Protein AF-A0A6I1Q2W8-F1 (afdb_monomer)

Mean predicted aligned error: 8.1 Å

pLDDT: mean 83.08, std 18.22, range [30.28, 97.81]

Organism: Paraburkholderia atlantica (NCBI:txid2654982)

Structure (mmCIF, N/CA/C/O backbone):
data_AF-A0A6I1Q2W8-F1
#
_entry.id   AF-A0A6I1Q2W8-F1
#
loop_
_atom_site.group_PDB
_atom_site.id
_atom_site.type_symbol
_atom_site.label_atom_id
_atom_site.label_alt_id
_atom_site.label_comp_id
_atom_site.label_asym_id
_atom_site.label_entity_id
_atom_site.label_seq_id
_atom_site.pdbx_PDB_ins_code
_atom_site.Cartn_x
_atom_site.Cartn_y
_atom_site.Cartn_z
_atom_site.occupancy
_atom_site.B_iso_or_equiv
_atom_site.auth_seq_id
_atom_site.auth_comp_id
_atom_site.auth_asym_id
_atom_site.auth_atom_id
_atom_site.pdbx_PDB_model_num
ATOM 1 N N . MET A 1 1 ? 7.883 -7.657 12.817 1.00 59.97 1 MET A N 1
ATOM 2 C CA . MET A 1 1 ? 7.004 -6.652 13.457 1.00 59.97 1 MET A CA 1
ATOM 3 C C . MET A 1 1 ? 6.060 -6.127 12.387 1.00 59.97 1 MET A C 1
ATOM 5 O O . MET A 1 1 ? 6.527 -5.932 11.273 1.00 59.97 1 MET A O 1
ATOM 9 N N . ASN A 1 2 ? 4.758 -5.995 12.658 1.00 74.38 2 ASN A N 1
ATOM 10 C CA . ASN A 1 2 ? 3.787 -5.532 11.658 1.00 74.38 2 ASN A CA 1
ATOM 11 C C . ASN A 1 2 ? 3.381 -4.083 11.964 1.00 74.38 2 ASN A C 1
ATOM 13 O O . ASN A 1 2 ? 2.388 -3.843 12.644 1.00 74.38 2 ASN A O 1
ATOM 17 N N . TRP A 1 3 ? 4.181 -3.133 11.476 1.00 82.06 3 TRP A N 1
ATOM 18 C CA . TRP A 1 3 ? 3.998 -1.694 11.697 1.00 82.06 3 TRP A CA 1
ATOM 19 C C . TRP A 1 3 ? 2.614 -1.194 11.280 1.00 82.06 3 TRP A C 1
ATOM 21 O O . TRP A 1 3 ? 2.011 -0.397 11.989 1.00 82.06 3 TRP A O 1
ATOM 31 N N . LEU A 1 4 ? 2.068 -1.710 10.170 1.00 88.44 4 LEU A N 1
ATOM 32 C CA . LEU A 1 4 ? 0.720 -1.354 9.729 1.00 88.44 4 LEU A CA 1
ATOM 33 C C . LEU A 1 4 ? -0.324 -1.695 10.791 1.00 88.44 4 LEU A C 1
ATOM 35 O O . LEU A 1 4 ? -1.175 -0.863 11.091 1.00 88.44 4 LEU A O 1
ATOM 39 N N . ALA A 1 5 ? -0.248 -2.885 11.392 1.00 87.94 5 ALA A N 1
ATOM 40 C CA . ALA A 1 5 ? -1.174 -3.266 12.456 1.00 87.94 5 ALA A CA 1
ATOM 41 C C . ALA A 1 5 ? -1.120 -2.282 13.635 1.00 87.94 5 ALA A C 1
ATOM 43 O O . ALA A 1 5 ? -2.165 -1.900 14.166 1.00 87.94 5 ALA A O 1
ATOM 44 N N . GLU A 1 6 ? 0.076 -1.813 13.994 1.00 88.81 6 GLU A N 1
ATOM 45 C CA . GLU A 1 6 ? 0.250 -0.799 15.034 1.00 88.81 6 GLU A CA 1
ATOM 46 C C . GLU A 1 6 ? -0.354 0.546 14.621 1.00 88.81 6 GLU A C 1
ATOM 48 O O . GLU A 1 6 ? -1.160 1.093 15.373 1.00 88.81 6 GLU A O 1
ATOM 53 N N . PHE A 1 7 ? -0.067 1.036 13.413 1.00 91.19 7 PHE A N 1
ATOM 54 C CA . PHE A 1 7 ? -0.604 2.306 12.907 1.00 91.19 7 PHE A CA 1
ATOM 55 C C . PHE A 1 7 ? -2.138 2.313 12.850 1.00 91.19 7 PHE A C 1
ATOM 57 O O . PHE A 1 7 ? -2.777 3.285 13.257 1.00 91.19 7 PHE A O 1
ATOM 64 N N . PHE A 1 8 ? -2.744 1.201 12.426 1.00 93.19 8 PHE A N 1
ATOM 65 C CA . PHE A 1 8 ? -4.195 1.024 12.466 1.00 93.19 8 PHE A CA 1
ATOM 66 C C . PHE A 1 8 ? -4.736 0.989 13.901 1.00 93.19 8 PHE A C 1
ATOM 68 O O . PHE A 1 8 ? -5.741 1.642 14.190 1.00 93.19 8 PHE A O 1
ATOM 75 N N . SER A 1 9 ? -4.074 0.270 14.814 1.00 90.69 9 SER A N 1
ATOM 76 C CA . SER A 1 9 ? -4.505 0.177 16.218 1.00 90.69 9 SER A CA 1
ATOM 77 C C . SER A 1 9 ? -4.445 1.523 16.949 1.00 90.69 9 SER A C 1
ATOM 79 O O . SER A 1 9 ? -5.328 1.834 17.749 1.00 90.69 9 SER A O 1
ATOM 81 N N . GLN A 1 10 ? -3.443 2.345 16.626 1.00 93.00 10 GLN A N 1
ATOM 82 C CA . GLN A 1 10 ? -3.241 3.680 17.188 1.00 93.00 10 GLN A CA 1
ATOM 83 C C . GLN A 1 10 ? -4.114 4.745 16.518 1.00 93.00 10 GLN A C 1
ATOM 85 O O . GLN A 1 10 ? -4.184 5.867 17.019 1.00 93.00 10 GLN A O 1
ATOM 90 N N . LYS A 1 11 ? -4.797 4.407 15.414 1.00 91.25 11 LYS A N 1
ATOM 91 C CA . LYS A 1 11 ? -5.549 5.359 14.583 1.00 91.25 11 LYS A CA 1
ATOM 92 C C . LYS A 1 11 ? -4.675 6.548 14.175 1.00 91.25 11 LYS A C 1
ATOM 94 O O . LYS A 1 11 ? -5.108 7.698 14.262 1.00 91.25 11 LYS A O 1
ATOM 99 N N . THR A 1 12 ? -3.432 6.267 13.779 1.00 91.81 12 THR A N 1
ATOM 100 C CA . THR A 1 12 ? -2.487 7.289 13.320 1.00 91.81 12 THR A CA 1
ATOM 101 C C . THR A 1 12 ? -3.150 8.117 12.225 1.00 91.81 12 THR A C 1
ATOM 103 O O . THR A 1 12 ? -3.642 7.551 11.258 1.00 91.81 12 THR A O 1
ATOM 106 N N . ALA A 1 13 ? -3.197 9.443 12.378 1.00 91.50 13 ALA A N 1
ATOM 107 C CA . ALA A 1 13 ? -3.999 10.302 11.502 1.00 91.50 13 ALA A CA 1
ATOM 108 C C . ALA A 1 13 ? -3.563 10.233 10.028 1.00 91.50 13 ALA A C 1
ATOM 110 O O . ALA A 1 13 ? -4.401 10.285 9.125 1.00 91.50 13 ALA A O 1
ATOM 111 N N . SER A 1 14 ? -2.258 10.097 9.795 1.00 92.62 14 SER A N 1
ATOM 112 C CA . SER A 1 14 ? -1.679 10.020 8.462 1.00 92.62 14 SER A CA 1
ATOM 113 C C . SER A 1 14 ? -0.409 9.181 8.421 1.00 92.62 14 SER A C 1
ATOM 115 O O . SER A 1 14 ? 0.303 9.087 9.418 1.00 92.62 14 SER A O 1
ATOM 117 N N . LEU A 1 15 ? -0.111 8.628 7.247 1.00 92.25 15 LEU A N 1
ATOM 118 C CA . LEU A 1 15 ? 1.142 7.937 6.937 1.00 92.25 15 LEU A CA 1
ATOM 119 C C . LEU A 1 15 ? 1.771 8.545 5.686 1.00 92.25 15 LEU A C 1
ATOM 121 O O . LEU A 1 15 ? 1.055 9.023 4.808 1.00 92.25 15 LEU A O 1
ATOM 125 N N . ALA A 1 16 ? 3.090 8.476 5.570 1.00 92.25 16 ALA A N 1
ATOM 126 C CA . ALA A 1 16 ? 3.798 8.748 4.329 1.00 92.25 16 ALA A CA 1
ATOM 127 C C . ALA A 1 16 ? 4.075 7.427 3.591 1.00 92.25 16 ALA A C 1
ATOM 129 O O . ALA A 1 16 ? 4.562 6.463 4.187 1.00 92.25 16 ALA A O 1
ATOM 130 N N . LEU A 1 17 ? 3.761 7.376 2.296 1.00 93.94 17 LEU A N 1
ATOM 131 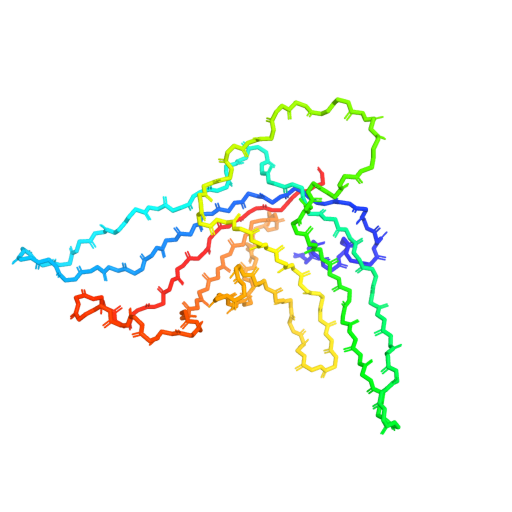C CA . LEU A 1 17 ? 3.978 6.217 1.432 1.00 93.94 17 LEU A CA 1
ATOM 132 C C . LEU A 1 17 ? 4.951 6.563 0.308 1.00 93.94 17 LEU A C 1
ATOM 134 O O . LEU A 1 17 ? 4.635 7.383 -0.550 1.00 93.94 17 LEU A O 1
ATOM 138 N N . SER A 1 18 ? 6.082 5.866 0.251 1.00 94.38 18 SER A N 1
ATOM 139 C CA . SER A 1 18 ? 6.941 5.815 -0.940 1.00 94.38 18 SER A CA 1
ATOM 140 C C . SER A 1 18 ? 6.753 4.478 -1.651 1.00 94.38 18 SER A C 1
ATOM 142 O O . SER A 1 18 ? 6.658 3.446 -0.987 1.00 94.38 18 SER A O 1
ATOM 144 N N . MET A 1 19 ? 6.689 4.465 -2.983 1.00 95.31 19 MET A N 1
ATOM 145 C CA . MET A 1 19 ? 6.397 3.244 -3.740 1.00 95.31 19 MET A CA 1
ATOM 146 C C . MET A 1 19 ? 6.945 3.278 -5.169 1.00 95.31 19 MET A C 1
ATOM 148 O O . MET A 1 19 ? 6.925 4.303 -5.840 1.00 95.31 19 MET A O 1
ATOM 152 N N . TRP A 1 20 ? 7.383 2.126 -5.658 1.00 95.94 20 TRP A N 1
ATOM 153 C CA . TRP A 1 20 ? 7.803 1.865 -7.026 1.00 95.94 20 TRP A CA 1
ATOM 154 C C . TRP A 1 20 ? 6.921 0.761 -7.596 1.00 95.94 20 TRP A C 1
ATOM 156 O O . TRP A 1 20 ? 6.757 -0.286 -6.969 1.00 95.94 20 TRP A O 1
ATOM 166 N N . ALA A 1 21 ? 6.360 1.000 -8.777 1.00 95.69 21 ALA A N 1
ATOM 167 C CA . ALA A 1 21 ? 5.609 0.017 -9.540 1.00 95.69 21 ALA A CA 1
ATOM 168 C C . ALA A 1 21 ? 6.397 -0.354 -10.798 1.00 95.69 21 ALA A C 1
ATOM 170 O O . ALA A 1 21 ? 6.733 0.495 -11.631 1.00 95.69 21 ALA A O 1
ATOM 171 N N . TYR A 1 22 ? 6.693 -1.641 -10.905 1.00 95.25 22 TYR A N 1
ATOM 172 C CA . TYR A 1 22 ? 7.438 -2.260 -11.982 1.00 95.25 22 TYR A CA 1
ATOM 173 C C . TYR A 1 22 ? 6.444 -2.996 -12.887 1.00 95.25 22 TYR A C 1
ATOM 175 O O . TYR A 1 22 ? 5.934 -4.054 -12.493 1.00 95.25 22 TYR A O 1
ATOM 183 N N . PRO A 1 23 ? 6.141 -2.449 -14.075 1.00 92.94 23 PRO A N 1
ATOM 184 C CA . PRO A 1 23 ? 5.366 -3.168 -15.079 1.00 92.94 23 PRO A CA 1
ATOM 185 C C . PRO A 1 23 ? 6.050 -4.467 -15.527 1.00 92.94 23 PRO A C 1
ATOM 187 O O . PRO A 1 23 ? 7.283 -4.556 -15.498 1.00 92.94 23 PRO A O 1
ATOM 190 N N . PRO A 1 24 ? 5.277 -5.458 -16.009 1.00 91.81 24 PRO A N 1
ATOM 191 C CA . PRO A 1 24 ? 5.834 -6.655 -16.629 1.00 91.81 24 PRO A CA 1
ATOM 192 C C . PRO A 1 24 ? 6.642 -6.313 -17.889 1.00 91.81 24 PRO A C 1
ATOM 194 O O . PRO A 1 24 ? 6.546 -5.219 -18.443 1.00 91.81 24 PRO A O 1
ATOM 197 N N . LEU A 1 25 ? 7.440 -7.256 -18.383 1.00 89.44 25 LEU A N 1
ATOM 198 C CA . LEU A 1 25 ? 8.158 -7.070 -19.645 1.00 89.44 25 LEU A CA 1
ATOM 199 C C . LEU A 1 25 ? 7.189 -7.082 -20.839 1.00 89.44 25 LEU A C 1
ATOM 201 O O . LEU A 1 25 ? 6.156 -7.757 -20.828 1.00 89.44 25 LEU A O 1
ATOM 205 N N . ILE A 1 26 ? 7.557 -6.365 -21.898 1.00 88.25 26 ILE A N 1
ATOM 206 C CA . ILE A 1 26 ? 6.904 -6.466 -23.210 1.00 88.25 26 ILE A CA 1
ATOM 207 C C . ILE A 1 26 ? 7.773 -7.273 -24.167 1.00 88.25 26 ILE A C 1
ATOM 209 O O . ILE A 1 26 ? 8.998 -7.275 -24.050 1.00 88.25 26 ILE A O 1
ATOM 213 N N . LEU A 1 27 ? 7.147 -7.943 -25.132 1.00 85.88 27 LEU A N 1
ATOM 214 C CA . LEU A 1 27 ? 7.851 -8.580 -26.240 1.00 85.88 27 LEU A CA 1
ATOM 215 C C . LEU A 1 27 ? 8.132 -7.539 -27.327 1.00 85.88 27 LEU A C 1
ATOM 217 O O . LEU A 1 27 ? 7.229 -7.117 -28.048 1.00 85.88 27 LEU A O 1
ATOM 221 N N . GLY A 1 28 ? 9.392 -7.113 -27.414 1.00 84.81 28 GLY A N 1
ATOM 222 C CA . GLY A 1 28 ? 9.906 -6.289 -28.501 1.00 84.81 28 GLY A CA 1
ATOM 223 C C . GLY A 1 28 ? 10.476 -7.132 -29.650 1.00 84.81 28 GLY A C 1
ATOM 224 O O . GLY A 1 28 ? 10.601 -8.351 -29.525 1.00 84.81 28 GLY A O 1
ATOM 225 N N . PRO A 1 29 ? 10.866 -6.491 -30.767 1.00 84.81 29 PRO A N 1
ATOM 226 C CA . PRO A 1 29 ? 11.448 -7.179 -31.924 1.00 84.81 29 PRO A CA 1
ATOM 227 C C . PRO A 1 29 ? 12.747 -7.933 -31.589 1.00 84.81 29 PRO A C 1
ATOM 229 O O . PRO A 1 29 ? 12.997 -8.990 -32.156 1.00 84.81 29 PRO A O 1
ATOM 232 N N . GLU A 1 30 ? 13.524 -7.433 -30.623 1.00 90.06 30 GLU A N 1
ATOM 233 C CA . GLU A 1 30 ? 14.799 -8.020 -30.177 1.00 90.06 30 GLU A CA 1
ATOM 234 C C . GLU A 1 30 ? 14.657 -8.916 -28.928 1.00 90.06 30 GLU A C 1
ATOM 236 O O . GLU A 1 30 ? 15.651 -9.338 -28.339 1.00 90.06 30 GLU A O 1
ATOM 241 N N . GLY A 1 31 ? 13.423 -9.194 -28.486 1.00 87.62 31 GLY A N 1
ATOM 242 C CA . GLY A 1 31 ? 13.133 -9.956 -27.269 1.00 87.62 31 GLY A CA 1
ATOM 243 C C . GLY A 1 31 ? 12.504 -9.123 -26.141 1.00 87.62 31 GLY A C 1
ATOM 244 O O . GLY A 1 31 ? 11.946 -8.051 -26.392 1.00 87.62 31 GLY A O 1
ATOM 245 N N . PRO A 1 32 ? 12.522 -9.628 -24.890 1.00 89.19 32 PRO A N 1
ATOM 246 C CA . PRO A 1 32 ? 11.880 -8.968 -23.755 1.00 89.19 32 PRO A CA 1
ATOM 247 C C . PRO A 1 32 ? 12.516 -7.608 -23.441 1.00 89.19 32 PRO A C 1
ATOM 249 O O . PRO A 1 32 ? 13.726 -7.519 -23.241 1.00 89.19 32 PRO A O 1
ATOM 252 N N . ALA A 1 33 ? 11.695 -6.563 -23.345 1.00 88.69 33 ALA A N 1
ATOM 253 C CA . ALA A 1 33 ? 12.134 -5.207 -23.031 1.00 88.69 33 ALA A CA 1
ATOM 254 C C . ALA A 1 33 ? 11.433 -4.667 -21.771 1.00 88.69 33 ALA A C 1
ATOM 256 O O . ALA A 1 33 ? 10.239 -4.929 -21.569 1.00 88.69 33 ALA A O 1
ATOM 257 N N . PRO A 1 34 ? 12.150 -3.913 -20.914 1.00 88.50 34 PRO A N 1
ATOM 258 C CA . PRO A 1 34 ? 11.555 -3.277 -19.749 1.00 88.50 34 PRO A CA 1
ATOM 259 C C . PRO A 1 34 ? 10.617 -2.142 -20.165 1.00 88.50 34 PRO A C 1
ATOM 261 O O . PRO A 1 34 ? 10.851 -1.437 -21.146 1.00 88.50 34 PRO A O 1
ATOM 264 N N . GLN A 1 35 ? 9.564 -1.951 -19.380 1.00 88.81 35 GLN A N 1
ATOM 265 C CA . GLN A 1 35 ? 8.677 -0.796 -19.477 1.00 88.81 35 GLN A CA 1
ATOM 266 C C . GLN A 1 35 ? 9.095 0.286 -18.460 1.00 88.81 35 GLN A C 1
ATOM 268 O O . GLN A 1 35 ? 9.930 0.050 -17.583 1.00 88.81 35 GLN A O 1
ATOM 273 N N . GLN A 1 36 ? 8.534 1.492 -18.586 1.00 89.06 36 GLN A N 1
ATOM 274 C CA . GLN A 1 36 ? 8.820 2.604 -17.676 1.00 89.06 36 GLN A CA 1
ATOM 275 C C . GLN A 1 36 ? 8.408 2.263 -16.235 1.00 89.06 36 GLN A C 1
ATOM 277 O O . GLN A 1 36 ? 7.266 1.898 -15.984 1.00 89.06 36 GLN A O 1
ATOM 282 N N . ILE A 1 37 ? 9.327 2.431 -15.282 1.00 92.44 37 ILE A N 1
ATOM 283 C CA . ILE A 1 37 ? 9.030 2.285 -13.851 1.00 92.44 37 ILE A CA 1
ATOM 284 C C . ILE A 1 37 ? 8.251 3.516 -13.382 1.00 92.44 37 ILE A C 1
ATOM 286 O O . ILE A 1 37 ? 8.649 4.651 -13.660 1.00 92.44 37 ILE A O 1
ATOM 290 N N . HIS A 1 38 ? 7.174 3.294 -12.633 1.00 92.56 38 HIS A N 1
ATOM 291 C CA . HIS A 1 38 ? 6.395 4.366 -12.020 1.00 92.56 38 HIS A CA 1
ATOM 292 C C . HIS A 1 38 ? 6.802 4.540 -10.566 1.00 92.56 38 HIS A C 1
ATOM 294 O O . HIS A 1 38 ? 6.939 3.560 -9.833 1.00 92.56 38 HIS A O 1
ATOM 300 N N . THR A 1 39 ? 6.996 5.785 -10.137 1.00 90.75 39 THR A N 1
ATOM 301 C CA . THR A 1 39 ? 7.535 6.073 -8.807 1.00 90.75 39 THR A CA 1
ATOM 302 C C . THR A 1 39 ? 6.696 7.094 -8.050 1.00 90.75 39 THR A C 1
ATOM 304 O O . THR A 1 39 ? 6.157 8.051 -8.606 1.00 90.75 39 THR A O 1
ATOM 307 N N . LEU A 1 40 ? 6.600 6.852 -6.751 1.00 89.94 40 LEU A N 1
ATOM 308 C CA . LEU A 1 40 ? 6.162 7.759 -5.715 1.00 89.94 40 LEU A CA 1
ATOM 309 C C . LEU A 1 40 ? 7.363 7.910 -4.765 1.00 89.94 40 LEU A C 1
ATOM 311 O O . LEU A 1 40 ? 7.540 7.080 -3.870 1.00 89.94 40 LEU A O 1
ATOM 315 N N . PRO A 1 41 ? 8.271 8.866 -5.036 1.00 84.12 41 PRO A N 1
ATOM 316 C CA . PRO A 1 41 ? 9.561 8.945 -4.357 1.00 84.12 41 PRO A CA 1
ATOM 317 C C . PRO A 1 41 ? 9.417 9.436 -2.914 1.00 84.12 41 PRO A C 1
ATOM 319 O O . PRO A 1 41 ? 8.480 10.162 -2.595 1.00 84.12 41 PRO A O 1
ATOM 322 N N . TYR A 1 42 ? 10.393 9.102 -2.068 1.00 80.75 42 TYR A N 1
ATOM 323 C CA . TYR A 1 42 ? 10.498 9.616 -0.698 1.00 80.75 42 TYR A CA 1
ATOM 324 C C . TYR A 1 42 ? 10.603 11.157 -0.676 1.00 80.75 42 TYR A C 1
ATOM 326 O O . TYR A 1 42 ? 11.338 11.704 -1.504 1.00 80.75 42 TYR A O 1
ATOM 334 N N . PRO A 1 43 ? 9.910 11.878 0.235 1.00 79.50 43 PRO A N 1
ATOM 335 C CA . PRO A 1 43 ? 9.194 11.404 1.433 1.00 79.50 43 PRO A CA 1
ATOM 336 C C . PRO A 1 43 ? 7.825 10.751 1.188 1.00 79.50 43 PRO A C 1
ATOM 338 O O . PRO A 1 43 ? 7.203 10.285 2.136 1.00 79.50 43 PRO A O 1
ATOM 341 N N . GLY A 1 44 ? 7.381 10.635 -0.062 1.00 82.06 44 GLY A N 1
ATOM 342 C CA . GLY A 1 44 ? 6.179 9.895 -0.427 1.00 82.06 44 GLY A CA 1
ATOM 343 C C . GLY A 1 44 ? 4.910 10.741 -0.455 1.00 82.06 44 GLY A C 1
ATOM 344 O O . GLY A 1 44 ? 4.945 11.954 -0.260 1.00 82.06 44 GLY A O 1
ATOM 345 N N . ALA A 1 45 ? 3.772 10.094 -0.713 1.00 88.19 45 ALA A N 1
ATOM 346 C CA . ALA A 1 45 ? 2.463 10.725 -0.575 1.00 88.19 45 ALA A CA 1
ATOM 347 C C . ALA A 1 45 ? 1.874 10.507 0.816 1.00 88.19 45 ALA A C 1
ATOM 349 O O . ALA A 1 45 ? 2.032 9.443 1.414 1.00 88.19 45 ALA A O 1
ATOM 350 N N . THR A 1 46 ? 1.117 11.493 1.286 1.00 92.38 46 THR A N 1
ATOM 351 C CA . THR A 1 46 ? 0.341 11.379 2.516 1.00 92.38 46 THR A CA 1
ATOM 352 C C . THR A 1 46 ? -0.916 10.544 2.286 1.00 92.38 46 THR A C 1
ATOM 354 O O . THR A 1 46 ? -1.756 10.866 1.441 1.00 92.38 46 THR A O 1
ATOM 357 N N . LEU A 1 47 ? -1.066 9.491 3.082 1.00 93.50 47 LEU A N 1
ATOM 358 C CA . LEU A 1 47 ? -2.302 8.739 3.221 1.00 93.50 47 LEU A CA 1
ATOM 359 C C . LEU A 1 47 ? -3.020 9.170 4.500 1.00 93.50 47 LEU A C 1
ATOM 361 O O . LEU A 1 47 ? -2.378 9.340 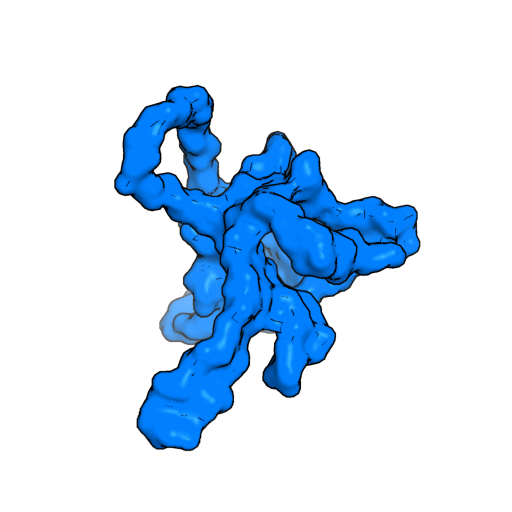5.534 1.00 93.50 47 LEU A O 1
ATOM 365 N N . VAL A 1 48 ? -4.338 9.321 4.444 1.00 95.44 48 VAL A N 1
ATOM 366 C CA . VAL A 1 48 ? -5.184 9.780 5.553 1.00 95.44 48 VAL A CA 1
ATOM 367 C C . VAL A 1 48 ? -6.004 8.618 6.092 1.00 95.44 48 VAL A C 1
ATOM 369 O O . VAL A 1 48 ? -6.586 7.850 5.324 1.00 95.44 48 VAL A O 1
ATOM 372 N N . PHE A 1 49 ? -6.054 8.494 7.415 1.00 95.44 49 PHE A N 1
ATOM 373 C CA . PHE A 1 49 ? -6.814 7.449 8.085 1.00 95.44 49 PHE A CA 1
ATOM 374 C C . PHE A 1 49 ? -8.325 7.687 8.014 1.00 95.44 49 PHE A C 1
ATOM 376 O O . PHE A 1 49 ? -8.826 8.740 8.409 1.00 95.44 49 PHE A O 1
ATOM 383 N N . THR A 1 50 ? -9.052 6.649 7.618 1.00 95.38 50 THR A N 1
ATOM 384 C CA . THR A 1 50 ? -10.505 6.546 7.715 1.00 95.38 50 THR A CA 1
ATOM 385 C C . THR A 1 50 ? -10.854 5.352 8.613 1.00 95.38 50 THR A C 1
ATOM 387 O O . THR A 1 50 ? -10.440 4.225 8.314 1.00 95.38 50 THR A O 1
ATOM 390 N N . PRO A 1 51 ? -11.604 5.550 9.715 1.00 94.50 51 PRO A N 1
ATOM 391 C CA . PRO A 1 51 ? -12.015 4.451 10.582 1.00 94.50 51 PRO A CA 1
ATOM 392 C C . PRO A 1 51 ? -12.961 3.487 9.858 1.00 94.50 51 PRO A C 1
ATOM 394 O O . PRO A 1 51 ? -13.704 3.880 8.962 1.00 94.50 51 PRO A O 1
ATOM 397 N N . GLY A 1 52 ? -12.942 2.220 10.275 1.00 92.88 52 GLY A N 1
ATOM 398 C CA . GLY A 1 52 ? -13.879 1.219 9.774 1.00 92.88 52 GLY A CA 1
ATOM 399 C C . GLY A 1 52 ? -15.302 1.496 10.250 1.00 92.88 52 GLY A C 1
ATOM 400 O O . GLY A 1 52 ? -15.511 2.036 11.340 1.00 92.88 52 GLY A O 1
ATOM 401 N N . GLU A 1 53 ? -16.275 1.099 9.442 1.00 92.88 53 GLU A N 1
ATOM 402 C CA . GLU A 1 53 ? -17.692 1.353 9.683 1.00 92.88 53 GLU A CA 1
ATOM 403 C C . GLU A 1 53 ? -18.541 0.115 9.390 1.00 92.88 53 GLU A C 1
ATOM 405 O O . GLU A 1 53 ? -18.147 -0.794 8.657 1.00 92.88 53 GLU A O 1
ATOM 410 N N . ARG A 1 54 ? -19.730 0.078 9.991 1.00 91.12 54 ARG A N 1
ATOM 411 C CA . ARG A 1 54 ? -20.753 -0.921 9.695 1.00 91.12 54 ARG A CA 1
ATOM 412 C C . ARG A 1 54 ? -21.936 -0.214 9.071 1.00 91.12 54 ARG A C 1
ATOM 414 O O . ARG A 1 54 ? -22.458 0.737 9.647 1.00 91.12 54 ARG A O 1
ATOM 421 N N . VAL A 1 55 ? -22.335 -0.675 7.895 1.00 89.88 55 VAL A N 1
ATOM 422 C CA . VAL A 1 55 ? -23.394 -0.059 7.100 1.00 89.88 55 VAL A CA 1
ATOM 423 C C . VAL A 1 55 ? -24.510 -1.068 6.912 1.00 89.88 55 VAL A C 1
ATOM 425 O O . VAL A 1 55 ? -24.275 -2.179 6.443 1.00 89.88 55 VAL A O 1
ATOM 428 N N . GLU A 1 56 ? -25.734 -0.678 7.243 1.00 91.00 56 GLU A N 1
ATOM 429 C CA . GLU A 1 56 ? -26.919 -1.482 6.967 1.00 91.00 56 GLU A CA 1
ATOM 430 C C . GLU A 1 56 ? -27.559 -1.025 5.652 1.00 91.00 56 GLU A C 1
ATOM 432 O O . GLU A 1 56 ? -27.885 0.152 5.475 1.00 91.00 56 GLU A O 1
ATOM 437 N N . ARG A 1 57 ? -27.739 -1.948 4.702 1.00 87.38 57 ARG A N 1
ATOM 438 C CA . ARG A 1 57 ? -28.402 -1.653 3.425 1.00 87.38 57 ARG A CA 1
ATOM 439 C C . ARG A 1 57 ? -29.271 -2.823 2.992 1.00 87.38 57 ARG A C 1
ATOM 441 O O . ARG A 1 57 ? -28.773 -3.914 2.736 1.00 87.38 57 ARG A O 1
ATOM 448 N N . GLY A 1 58 ? -30.578 -2.582 2.882 1.00 86.69 58 GLY A N 1
ATOM 449 C CA . GLY A 1 58 ? -31.542 -3.610 2.476 1.00 86.69 58 GLY A CA 1
ATOM 450 C C . GLY A 1 58 ? -31.655 -4.771 3.471 1.00 86.69 58 GLY A C 1
ATOM 451 O O . GLY A 1 58 ? -31.830 -5.906 3.046 1.00 86.69 58 GLY A O 1
ATOM 452 N N . GLY A 1 59 ? -31.502 -4.498 4.774 1.00 89.56 59 GLY A N 1
ATOM 453 C CA . GLY A 1 59 ? -31.526 -5.512 5.838 1.00 89.56 59 GLY A CA 1
ATOM 454 C C . GLY A 1 59 ? -30.253 -6.360 5.944 1.00 89.56 59 GLY A C 1
ATOM 455 O O . GLY A 1 59 ? -30.233 -7.339 6.685 1.00 89.56 59 GLY A O 1
ATOM 456 N N . LEU A 1 60 ? -29.198 -6.010 5.200 1.00 87.69 60 LEU A N 1
ATOM 457 C CA . LEU A 1 60 ? -27.889 -6.657 5.263 1.00 87.69 60 LEU A CA 1
ATOM 458 C C . LEU A 1 60 ? -26.869 -5.720 5.917 1.00 87.69 60 LEU A C 1
ATOM 460 O O . LEU A 1 60 ? -26.761 -4.553 5.538 1.00 87.69 60 LEU A O 1
ATOM 464 N N . GLU A 1 61 ? -26.114 -6.249 6.880 1.00 89.62 61 GLU A N 1
ATOM 465 C CA . GLU A 1 61 ? -25.018 -5.551 7.558 1.00 89.62 61 GLU A CA 1
ATOM 466 C C . GLU A 1 61 ? -23.698 -5.791 6.811 1.00 89.62 61 GLU A C 1
ATOM 468 O O . GLU A 1 61 ? -23.198 -6.919 6.723 1.00 89.62 61 GLU A O 1
ATOM 473 N N . TYR A 1 62 ? -23.107 -4.713 6.307 1.00 88.31 62 TYR A N 1
ATOM 474 C CA . TYR A 1 62 ? -21.813 -4.695 5.637 1.00 88.31 62 TYR A CA 1
ATOM 475 C C . TYR A 1 62 ? -20.758 -4.105 6.565 1.00 88.31 62 TYR A C 1
ATOM 477 O O . TYR A 1 62 ? -20.968 -3.063 7.179 1.00 88.31 62 TYR A O 1
ATOM 485 N N . GLU A 1 63 ? -19.608 -4.764 6.645 1.00 89.81 63 GLU A N 1
ATOM 486 C CA . GLU A 1 63 ? -18.438 -4.253 7.354 1.00 89.81 63 GLU A CA 1
ATOM 487 C C . GLU A 1 63 ? -17.484 -3.636 6.335 1.00 89.81 63 GLU A C 1
ATOM 489 O O . GLU A 1 63 ? -17.055 -4.314 5.399 1.00 89.81 63 GLU A O 1
ATOM 494 N N . ILE A 1 64 ? -17.160 -2.362 6.527 1.00 91.25 64 ILE A N 1
ATOM 495 C CA . ILE A 1 64 ? -16.172 -1.633 5.743 1.00 91.25 64 ILE A CA 1
ATOM 496 C C . ILE A 1 64 ? -14.920 -1.494 6.621 1.00 91.25 64 ILE A C 1
ATOM 498 O O . ILE A 1 64 ? -14.995 -0.868 7.684 1.00 91.25 64 ILE A O 1
ATOM 502 N N . PRO A 1 65 ? -13.773 -2.075 6.225 1.00 94.50 65 PRO A N 1
ATOM 503 C CA . PRO A 1 65 ? -12.561 -2.004 7.029 1.00 94.50 65 PRO A CA 1
ATOM 504 C C . PRO A 1 65 ? -12.035 -0.576 7.160 1.00 94.50 65 PRO A C 1
ATOM 506 O O . PRO A 1 65 ? -12.227 0.270 6.281 1.00 94.50 65 PRO A O 1
ATOM 509 N N . ALA A 1 66 ? -11.311 -0.337 8.256 1.00 95.88 66 ALA A N 1
ATOM 510 C CA . ALA A 1 66 ? -10.489 0.857 8.386 1.00 95.88 66 ALA A CA 1
ATOM 511 C C . ALA A 1 66 ? -9.463 0.898 7.251 1.00 95.88 66 ALA A C 1
ATOM 513 O O . ALA A 1 66 ? -8.978 -0.146 6.799 1.00 95.88 66 ALA A O 1
ATOM 514 N N . ARG A 1 67 ? -9.118 2.100 6.802 1.00 96.56 67 ARG A N 1
ATOM 515 C CA . ARG A 1 67 ? -8.213 2.269 5.668 1.00 96.56 67 ARG A CA 1
ATOM 516 C C . ARG A 1 67 ? -7.393 3.543 5.754 1.00 96.56 67 ARG A C 1
ATOM 518 O O . ARG A 1 67 ? -7.782 4.491 6.425 1.00 96.56 67 ARG A O 1
ATOM 525 N N . PHE A 1 68 ? -6.276 3.551 5.047 1.00 96.38 68 PHE A N 1
ATOM 526 C CA . PHE A 1 68 ? -5.525 4.749 4.714 1.00 96.38 68 PHE A CA 1
ATOM 527 C C . PHE A 1 68 ? -5.724 5.043 3.236 1.00 96.38 68 PHE A C 1
ATOM 529 O O . PHE A 1 68 ? -5.383 4.204 2.407 1.00 96.38 68 PHE A O 1
ATOM 536 N N . ASP A 1 69 ? -6.257 6.212 2.914 1.00 94.44 69 ASP A N 1
ATOM 537 C CA . ASP A 1 69 ? -6.512 6.631 1.538 1.00 94.44 69 ASP A CA 1
ATOM 538 C C . ASP A 1 69 ? -5.507 7.703 1.127 1.00 94.44 69 ASP A C 1
ATOM 540 O O . ASP A 1 69 ? -5.226 8.617 1.903 1.00 94.44 69 ASP A O 1
ATOM 544 N N . LEU A 1 70 ? -4.998 7.637 -0.102 1.00 90.88 70 LEU A N 1
ATOM 545 C CA . LEU A 1 70 ? -4.238 8.730 -0.698 1.00 90.88 70 LEU A CA 1
ATOM 546 C C . LEU A 1 70 ? -5.072 10.003 -0.595 1.00 90.88 70 LEU A C 1
ATOM 548 O O . LEU A 1 70 ? -6.177 10.065 -1.143 1.00 90.88 70 LEU A O 1
ATOM 552 N N . GLY A 1 71 ? -4.555 10.997 0.132 1.00 70.38 71 GLY A N 1
ATOM 553 C CA . GLY A 1 71 ? -5.279 12.233 0.380 1.00 70.38 71 GLY A CA 1
ATOM 554 C C . GLY A 1 71 ? -5.671 12.876 -0.945 1.00 70.38 71 GLY A C 1
ATOM 555 O O . GLY A 1 71 ? -4.831 13.444 -1.641 1.00 70.38 71 GLY A O 1
ATOM 556 N N . ARG A 1 72 ? -6.956 12.817 -1.315 1.00 52.94 72 ARG A N 1
ATOM 557 C CA . ARG A 1 72 ? -7.479 13.746 -2.318 1.00 52.94 72 ARG A CA 1
ATOM 558 C C . ARG A 1 72 ? -7.316 15.129 -1.709 1.00 52.94 72 ARG A C 1
ATOM 560 O O . ARG A 1 72 ? -7.731 15.331 -0.569 1.00 52.94 72 ARG A O 1
ATOM 567 N N . ALA A 1 73 ? -6.746 16.074 -2.454 1.00 41.81 73 ALA A N 1
ATOM 568 C CA . ALA A 1 73 ? -6.846 17.494 -2.140 1.00 41.81 73 ALA A CA 1
ATOM 569 C C . ALA A 1 73 ? -8.335 17.890 -2.176 1.00 41.81 73 ALA A C 1
ATOM 571 O O . ALA A 1 73 ? -8.849 18.408 -3.163 1.00 41.81 73 ALA A O 1
ATOM 572 N N . SER A 1 74 ? -9.076 17.531 -1.131 1.00 33.78 74 SER A N 1
ATOM 573 C CA . SER A 1 74 ? -10.490 17.818 -0.987 1.00 33.78 74 SER A CA 1
ATOM 574 C C . SER A 1 74 ? -10.573 19.254 -0.503 1.00 33.78 74 SER A C 1
ATOM 576 O O . SER A 1 74 ? -10.199 19.566 0.627 1.00 33.78 74 SER A O 1
ATOM 578 N N . GLY A 1 75 ? -10.967 20.148 -1.407 1.00 36.59 75 GLY A N 1
ATOM 579 C CA . GLY A 1 75 ? -10.996 21.580 -1.170 1.00 36.59 75 GLY A CA 1
ATOM 580 C C . GLY A 1 75 ? -11.806 21.954 0.067 1.00 36.59 75 GLY A C 1
ATOM 581 O O . GLY A 1 75 ? -13.027 21.929 0.032 1.00 36.59 75 GLY A O 1
ATOM 582 N N . THR A 1 76 ? -11.113 22.382 1.123 1.00 30.28 76 THR A N 1
ATOM 583 C CA . THR A 1 76 ? -11.629 23.317 2.131 1.00 30.28 76 THR A CA 1
ATOM 584 C C . THR A 1 76 ? -10.460 23.952 2.887 1.00 30.28 76 THR A C 1
ATOM 586 O O . THR A 1 76 ? -9.840 23.327 3.733 1.00 30.28 76 THR A O 1
ATOM 589 N N . ARG A 1 77 ? -10.190 25.214 2.529 1.00 35.12 77 ARG A N 1
ATOM 590 C CA . ARG A 1 77 ? -9.536 26.294 3.293 1.00 35.12 77 ARG A CA 1
ATOM 591 C C . ARG A 1 77 ? -8.316 25.946 4.166 1.00 35.12 77 ARG A C 1
ATOM 593 O O . ARG A 1 77 ? -8.448 25.648 5.343 1.00 35.12 77 ARG A O 1
ATOM 600 N N . GLY A 1 78 ? -7.151 26.288 3.613 1.00 34.56 78 GLY A N 1
ATOM 601 C CA . GLY A 1 78 ? -6.236 27.222 4.271 1.00 34.56 78 GLY A CA 1
ATOM 602 C C . GLY A 1 78 ? -5.251 26.628 5.264 1.00 34.56 78 GLY A C 1
ATOM 603 O O . GLY A 1 78 ? -5.338 26.962 6.435 1.00 34.56 78 GLY A O 1
ATOM 604 N N . ILE A 1 79 ? -4.278 25.864 4.768 1.00 32.75 79 ILE A N 1
ATOM 605 C CA . ILE A 1 79 ? -2.866 25.968 5.162 1.00 32.75 79 ILE A CA 1
ATOM 606 C C . ILE A 1 79 ? -2.075 25.713 3.874 1.00 32.75 79 ILE A C 1
ATOM 608 O O . ILE A 1 79 ? -2.282 24.682 3.234 1.00 32.75 79 ILE A O 1
ATOM 612 N N . ASP A 1 80 ? -1.248 26.677 3.463 1.00 37.88 80 ASP A N 1
ATOM 613 C CA . ASP A 1 80 ? -0.256 26.493 2.402 1.00 37.88 80 ASP A CA 1
ATOM 614 C C . ASP A 1 80 ? 0.636 25.307 2.781 1.00 37.88 80 ASP A C 1
ATOM 616 O O . ASP A 1 80 ? 1.450 25.391 3.701 1.00 37.88 80 ASP A O 1
ATOM 620 N N . VAL A 1 81 ? 0.444 24.189 2.090 1.00 35.00 81 VAL A N 1
ATOM 621 C CA . VAL A 1 81 ? 1.415 23.103 2.024 1.00 35.00 81 VAL A CA 1
ATOM 622 C C . VAL A 1 81 ? 1.883 23.084 0.579 1.00 35.00 81 VAL A C 1
ATOM 624 O O . VAL A 1 81 ? 1.058 23.043 -0.336 1.00 35.00 81 VAL A O 1
ATOM 627 N N . ASP A 1 82 ? 3.198 23.214 0.428 1.00 37.50 82 ASP A N 1
ATOM 628 C CA . ASP A 1 82 ? 3.977 23.315 -0.805 1.00 37.50 82 ASP A CA 1
ATOM 629 C C . ASP A 1 82 ? 3.411 22.526 -2.000 1.00 37.50 82 ASP A C 1
ATOM 631 O O . ASP A 1 82 ? 2.830 21.450 -1.823 1.00 37.50 82 ASP A O 1
ATOM 635 N N . PRO A 1 83 ? 3.581 23.053 -3.233 1.00 36.84 83 PRO A N 1
ATOM 636 C CA . PRO A 1 83 ? 2.856 22.607 -4.419 1.00 36.84 83 PRO A CA 1
ATOM 637 C C . PRO A 1 83 ? 2.959 21.087 -4.562 1.00 36.84 83 PRO A C 1
ATOM 639 O O . PRO A 1 83 ? 4.072 20.551 -4.552 1.00 36.84 83 PRO A O 1
ATOM 642 N N . PRO A 1 84 ? 1.822 20.376 -4.669 1.00 40.44 84 PRO A N 1
ATOM 643 C CA . PRO A 1 84 ? 1.826 18.938 -4.533 1.00 40.44 84 PRO A CA 1
ATOM 644 C C . PRO A 1 84 ? 2.635 18.371 -5.688 1.00 40.44 84 PRO A C 1
ATOM 646 O O . PRO A 1 84 ? 2.381 18.688 -6.854 1.00 40.44 84 PRO A O 1
ATOM 649 N N . PHE A 1 85 ? 3.632 17.565 -5.321 1.00 46.47 85 PHE A N 1
ATOM 650 C CA . PHE A 1 85 ? 4.300 16.593 -6.170 1.00 46.47 85 PHE A CA 1
ATOM 651 C C . PHE A 1 85 ? 3.400 16.237 -7.352 1.00 46.47 85 PHE A C 1
ATOM 653 O O . PHE A 1 85 ? 2.278 15.770 -7.144 1.00 46.47 85 PHE A O 1
ATOM 660 N N . GLN A 1 86 ? 3.879 16.458 -8.580 1.00 42.25 86 GLN A N 1
ATOM 661 C CA . GLN A 1 86 ? 3.291 15.810 -9.745 1.00 42.25 86 GLN A CA 1
ATOM 662 C C . GLN A 1 86 ? 3.415 14.310 -9.489 1.00 42.25 86 GLN A C 1
ATOM 664 O O . GLN A 1 86 ? 4.446 13.700 -9.772 1.00 42.25 86 GLN A O 1
ATOM 669 N N . THR A 1 87 ? 2.394 13.729 -8.860 1.00 50.44 87 THR A N 1
ATOM 670 C CA . THR A 1 87 ? 2.208 12.294 -8.774 1.00 50.44 87 THR A CA 1
ATOM 671 C C . THR A 1 87 ? 2.420 11.793 -10.186 1.00 50.44 87 THR A C 1
ATOM 673 O O . THR A 1 87 ? 1.840 12.322 -11.140 1.00 50.44 87 THR A O 1
ATOM 676 N N . SER A 1 88 ? 3.333 10.835 -10.355 1.00 56.16 88 SER A N 1
ATOM 677 C CA . SER A 1 88 ? 3.448 10.161 -11.643 1.00 56.16 88 SER A CA 1
ATOM 678 C C . SER A 1 88 ? 2.017 9.788 -12.054 1.00 56.16 88 SER A C 1
ATOM 680 O O . SER A 1 88 ? 1.288 9.260 -11.211 1.00 56.16 88 SER A O 1
ATOM 682 N N . GLN A 1 89 ? 1.590 10.112 -13.285 1.00 68.62 89 GLN A N 1
ATOM 683 C CA . GLN A 1 89 ? 0.192 9.949 -13.746 1.00 68.62 89 GLN A CA 1
ATOM 684 C C . GLN A 1 89 ? -0.388 8.546 -13.466 1.00 68.62 89 GLN A C 1
ATOM 686 O O . GLN A 1 89 ? -1.602 8.347 -13.485 1.00 68.62 89 GLN A O 1
ATOM 691 N N . PHE A 1 90 ? 0.491 7.580 -13.197 1.00 87.56 90 PHE A N 1
ATOM 692 C CA . PHE A 1 90 ? 0.173 6.250 -12.725 1.00 87.56 90 PHE A CA 1
ATOM 693 C C . PHE A 1 90 ? -0.500 6.205 -11.345 1.00 87.56 90 PHE A C 1
ATOM 695 O O . PHE A 1 90 ? -1.521 5.553 -11.246 1.00 87.56 90 PHE A O 1
ATOM 702 N N . PHE A 1 91 ? -0.007 6.864 -10.287 1.00 89.56 91 PHE A N 1
ATOM 703 C CA . PHE A 1 91 ? -0.573 6.722 -8.928 1.00 89.56 91 PHE A CA 1
ATOM 704 C C . PHE A 1 91 ? -1.709 7.729 -8.686 1.00 89.56 91 PHE A C 1
ATOM 706 O O . PHE A 1 91 ? -1.507 8.773 -8.064 1.00 89.56 91 PHE A O 1
ATOM 713 N N . ARG A 1 92 ? -2.910 7.429 -9.196 1.00 89.06 92 ARG A N 1
ATOM 714 C CA . ARG A 1 92 ? -4.099 8.299 -9.077 1.00 89.06 92 ARG A CA 1
ATOM 715 C C . ARG A 1 92 ? -4.857 8.080 -7.772 1.00 89.06 92 ARG A C 1
ATOM 717 O O . ARG A 1 92 ? -5.388 9.028 -7.196 1.00 89.06 92 ARG A O 1
ATOM 724 N N . SER A 1 93 ? -4.913 6.835 -7.316 1.00 91.19 93 SER A N 1
ATOM 725 C CA . SER A 1 93 ? -5.414 6.458 -5.997 1.00 91.19 93 SER A CA 1
ATOM 726 C C . SER A 1 93 ? -4.541 5.354 -5.422 1.00 91.19 93 SER A C 1
ATOM 728 O O . SER A 1 93 ? -4.037 4.499 -6.150 1.00 91.19 93 SER A O 1
ATOM 730 N N . VAL A 1 94 ? -4.350 5.394 -4.108 1.00 94.50 94 VAL A N 1
ATOM 731 C CA . VAL A 1 94 ? -3.763 4.298 -3.343 1.00 94.50 94 VAL A CA 1
ATOM 732 C C . VAL A 1 94 ? -4.567 4.162 -2.064 1.00 94.50 94 VAL A C 1
ATOM 734 O O . VAL A 1 94 ? -4.772 5.164 -1.379 1.00 94.50 94 VAL A O 1
ATOM 737 N N . THR A 1 95 ? -4.991 2.949 -1.733 1.00 96.25 95 THR A N 1
ATOM 738 C CA . THR A 1 95 ? -5.657 2.667 -0.462 1.00 96.25 95 THR A CA 1
ATOM 739 C C . THR A 1 95 ? -4.997 1.475 0.210 1.00 96.25 95 THR A C 1
ATOM 741 O O . THR A 1 95 ? -4.735 0.462 -0.429 1.00 96.25 95 THR A O 1
ATOM 744 N N . ILE A 1 96 ? -4.731 1.586 1.510 1.00 96.50 96 ILE A N 1
ATOM 745 C CA . ILE A 1 96 ? -4.298 0.473 2.358 1.00 96.50 96 ILE A CA 1
ATOM 746 C C . ILE A 1 96 ? -5.469 0.111 3.262 1.00 96.50 96 ILE A C 1
ATOM 748 O O . ILE A 1 96 ? -5.866 0.919 4.096 1.00 96.50 96 ILE A O 1
ATOM 752 N N . PHE A 1 97 ? -6.014 -1.090 3.124 1.00 96.50 97 PHE A N 1
ATOM 753 C CA . PHE A 1 97 ? -7.080 -1.609 3.973 1.00 96.50 97 PHE A CA 1
ATOM 754 C C . PHE A 1 97 ? -6.514 -2.447 5.116 1.00 96.50 97 PHE A C 1
ATOM 756 O O . PHE A 1 97 ? -5.610 -3.265 4.919 1.00 96.50 97 PHE A O 1
ATOM 763 N N . ALA A 1 98 ? -7.088 -2.274 6.305 1.00 95.75 98 ALA A N 1
ATOM 764 C CA . ALA A 1 98 ? -6.883 -3.186 7.418 1.00 95.75 98 ALA A CA 1
ATOM 765 C C . ALA A 1 98 ? -7.540 -4.554 7.147 1.00 95.75 98 ALA A C 1
ATOM 767 O O . ALA A 1 98 ? -8.534 -4.623 6.413 1.00 95.75 98 ALA A O 1
ATOM 768 N N . PRO A 1 99 ? -7.049 -5.627 7.795 1.00 94.38 99 PRO A N 1
ATOM 769 C CA . PRO A 1 99 ? -7.748 -6.897 7.860 1.00 94.38 99 PRO A CA 1
ATOM 770 C C . PRO A 1 99 ? -9.210 -6.734 8.285 1.00 94.38 99 PRO A C 1
ATOM 772 O O . PRO A 1 99 ? -9.544 -5.935 9.160 1.00 94.38 99 PRO A O 1
ATOM 775 N N . SER A 1 100 ? -10.072 -7.541 7.683 1.00 90.00 100 SER A N 1
ATOM 776 C CA . SER A 1 100 ? -11.509 -7.614 7.931 1.00 90.00 100 SER A CA 1
ATOM 777 C C . SER A 1 100 ? -11.967 -9.069 8.013 1.00 90.00 100 SER A C 1
ATOM 779 O O . SER A 1 100 ? -11.205 -10.008 7.763 1.00 90.00 100 SER A O 1
ATOM 781 N N . ARG A 1 101 ? -13.259 -9.279 8.287 1.00 87.38 101 ARG A N 1
ATOM 782 C CA . ARG A 1 101 ? -13.864 -10.618 8.207 1.00 87.38 101 ARG A CA 1
ATOM 783 C C . ARG A 1 101 ? -13.791 -11.257 6.812 1.00 87.38 101 ARG A C 1
ATOM 785 O O . ARG A 1 101 ? -13.866 -12.479 6.714 1.00 87.38 101 ARG A O 1
ATOM 792 N N . TYR A 1 102 ? -13.658 -10.452 5.755 1.00 84.56 102 TYR A N 1
ATOM 793 C CA . TYR A 1 102 ? -13.654 -10.914 4.363 1.00 84.56 102 TYR A CA 1
ATOM 794 C C . TYR A 1 102 ? -12.248 -11.110 3.792 1.00 84.56 102 TYR A C 1
ATOM 796 O O . TYR A 1 102 ? -12.042 -12.004 2.978 1.00 84.56 102 TYR A O 1
ATOM 804 N N . ASN A 1 103 ? -11.284 -10.300 4.233 1.00 87.88 103 ASN A N 1
ATOM 805 C CA . ASN A 1 103 ? -9.874 -10.437 3.887 1.00 87.88 103 ASN A CA 1
ATOM 806 C C . ASN A 1 103 ? -9.045 -10.347 5.167 1.00 87.88 103 ASN A C 1
ATOM 808 O O . ASN A 1 103 ? -9.041 -9.307 5.819 1.00 87.88 103 ASN A O 1
ATOM 812 N N . ARG A 1 104 ? -8.374 -11.441 5.537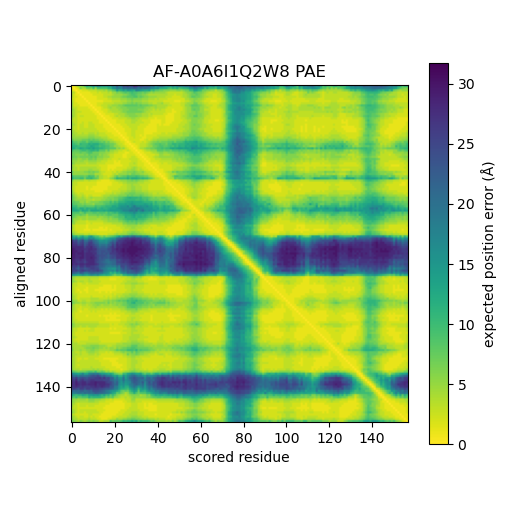 1.00 92.12 104 ARG A N 1
ATOM 813 C CA . ARG A 1 104 ? -7.607 -11.526 6.789 1.00 92.12 104 ARG A CA 1
ATOM 814 C C . ARG A 1 104 ? -6.250 -10.828 6.717 1.00 92.12 104 ARG A C 1
ATOM 816 O O . ARG A 1 104 ? -5.614 -10.668 7.756 1.00 92.12 104 ARG A O 1
ATOM 823 N N . ASP A 1 105 ? -5.840 -10.408 5.529 1.00 94.12 105 ASP A N 1
ATOM 824 C CA . ASP A 1 105 ? -4.576 -9.734 5.289 1.00 94.12 105 ASP A CA 1
ATOM 825 C C . ASP A 1 105 ? -4.786 -8.236 5.042 1.00 94.12 105 ASP A C 1
ATOM 827 O O . ASP A 1 105 ? -5.878 -7.780 4.691 1.00 94.12 105 ASP A O 1
ATOM 831 N N . PHE A 1 106 ? -3.714 -7.459 5.210 1.00 95.06 106 PHE A N 1
ATOM 832 C CA . PHE A 1 106 ? -3.683 -6.097 4.684 1.00 95.06 106 PHE A CA 1
ATOM 833 C C . PHE A 1 106 ? -3.800 -6.149 3.163 1.00 95.06 106 PHE A C 1
ATOM 835 O O . PHE A 1 106 ? -3.198 -7.008 2.519 1.00 95.06 106 PHE A O 1
ATOM 842 N N . LEU A 1 107 ? -4.533 -5.206 2.586 1.00 96.00 107 LEU A N 1
ATOM 843 C CA . LEU A 1 107 ? -4.686 -5.105 1.140 1.00 96.00 107 LEU A CA 1
ATOM 844 C C . LEU A 1 107 ? -4.292 -3.707 0.693 1.00 96.00 107 LEU A C 1
ATOM 846 O O . LEU A 1 107 ? -4.826 -2.730 1.209 1.00 96.00 107 LEU A O 1
ATOM 850 N N . ILE A 1 108 ? -3.385 -3.617 -0.273 1.00 96.81 108 ILE A N 1
ATOM 851 C CA . ILE A 1 108 ? -3.084 -2.364 -0.956 1.00 96.81 108 ILE A CA 1
ATOM 852 C C . ILE A 1 108 ? -3.773 -2.396 -2.311 1.00 96.81 108 ILE A C 1
ATOM 854 O O . ILE A 1 108 ? -3.580 -3.340 -3.080 1.00 96.81 108 ILE A O 1
ATOM 858 N N . THR A 1 109 ? -4.558 -1.364 -2.600 1.00 96.19 109 THR A N 1
ATOM 859 C CA . THR A 1 109 ? -5.099 -1.115 -3.933 1.00 96.19 109 THR A CA 1
ATOM 860 C C . THR A 1 109 ? -4.439 0.106 -4.554 1.00 96.19 109 THR A C 1
ATOM 862 O O . THR A 1 109 ? -4.114 1.071 -3.862 1.00 96.19 109 THR A O 1
ATOM 865 N N . VAL A 1 110 ? -4.226 0.060 -5.868 1.00 94.56 110 VAL A N 1
ATOM 866 C CA . VAL A 1 110 ? -3.726 1.188 -6.662 1.00 94.56 110 VAL A CA 1
ATOM 867 C C . VAL A 1 110 ? -4.656 1.374 -7.852 1.00 94.56 110 VAL A C 1
ATOM 869 O O . VAL A 1 110 ? -4.923 0.416 -8.575 1.00 94.56 110 VAL A O 1
ATOM 872 N N . ASN A 1 111 ? -5.157 2.596 -8.042 1.00 91.56 111 ASN A N 1
ATOM 873 C CA . ASN A 1 111 ? -6.077 2.990 -9.120 1.00 91.56 111 ASN A CA 1
ATOM 874 C C . ASN A 1 111 ? -7.387 2.198 -9.219 1.00 91.56 111 ASN A C 1
ATOM 876 O O . ASN A 1 111 ? -8.071 2.314 -10.230 1.00 91.56 111 ASN A O 1
ATOM 880 N N . ASP A 1 112 ? -7.711 1.374 -8.221 1.00 88.19 112 ASP A N 1
ATOM 881 C CA . ASP A 1 112 ? -8.751 0.338 -8.306 1.00 88.19 112 ASP A CA 1
ATOM 882 C C . ASP A 1 112 ? -8.514 -0.698 -9.436 1.00 88.19 112 ASP A C 1
ATOM 884 O O . ASP A 1 112 ? -9.392 -1.496 -9.750 1.00 88.19 112 ASP A O 1
ATOM 888 N N . GLU A 1 113 ? -7.304 -0.717 -10.007 1.00 92.06 113 GLU A N 1
ATOM 889 C CA . GLU A 1 113 ? -6.850 -1.603 -11.095 1.00 92.06 113 GLU A CA 1
ATOM 890 C C . GLU A 1 113 ? -5.895 -2.682 -10.569 1.00 92.06 113 GLU A C 1
ATOM 892 O O . GLU A 1 113 ? -5.806 -3.780 -11.108 1.00 92.06 113 GLU A O 1
ATOM 897 N N . PHE A 1 114 ? -5.175 -2.393 -9.487 1.00 95.06 114 PHE A N 1
ATOM 898 C CA . PHE A 1 114 ? -4.208 -3.298 -8.879 1.00 95.06 114 PHE A CA 1
ATOM 899 C C . PHE A 1 114 ? -4.608 -3.564 -7.438 1.00 95.06 114 PHE A C 1
ATOM 901 O O . PHE A 1 114 ? -4.971 -2.634 -6.718 1.00 95.06 114 PHE A O 1
ATOM 908 N N . ALA A 1 115 ? -4.503 -4.816 -7.003 1.00 95.88 115 ALA A N 1
ATOM 909 C CA . ALA A 1 115 ? -4.742 -5.196 -5.618 1.00 95.88 115 ALA A CA 1
ATOM 910 C C . ALA A 1 115 ? -3.756 -6.287 -5.198 1.00 95.88 115 ALA A C 1
ATOM 912 O O . ALA A 1 115 ? -3.682 -7.338 -5.835 1.00 95.88 115 ALA A O 1
ATOM 913 N N . PHE A 1 116 ? -2.998 -6.042 -4.130 1.00 96.69 116 PHE A N 1
ATOM 914 C CA . PHE A 1 116 ? -1.998 -6.983 -3.630 1.00 96.69 116 PHE A CA 1
ATOM 915 C C . PHE A 1 116 ? -1.891 -6.954 -2.105 1.00 96.69 116 PHE A C 1
ATOM 917 O O . PHE A 1 116 ? -2.136 -5.937 -1.454 1.00 96.69 116 PHE A O 1
ATOM 924 N N . VAL A 1 117 ? -1.484 -8.086 -1.534 1.00 96.00 117 VAL A N 1
ATOM 925 C CA . VAL A 1 117 ? -1.135 -8.198 -0.114 1.00 96.00 117 VAL A CA 1
ATOM 926 C C . VAL A 1 117 ? 0.345 -7.830 0.049 1.00 96.00 117 VAL A C 1
ATOM 928 O O . VAL A 1 117 ? 1.185 -8.445 -0.615 1.00 96.00 117 VAL A O 1
ATOM 931 N N . PRO A 1 118 ? 0.701 -6.834 0.883 1.00 95.75 118 PRO A N 1
ATOM 932 C CA . PRO A 1 118 ? 2.090 -6.453 1.084 1.00 95.75 118 PRO A CA 1
ATOM 933 C C . PRO A 1 118 ? 2.828 -7.493 1.938 1.00 95.75 118 PRO A C 1
ATOM 935 O O . PRO A 1 118 ? 2.393 -7.858 3.030 1.00 95.75 118 PRO A O 1
ATOM 938 N N . VAL A 1 119 ? 3.993 -7.921 1.461 1.00 94.62 119 VAL A N 1
ATOM 939 C CA . VAL A 1 119 ? 4.965 -8.725 2.204 1.00 94.62 119 VAL A CA 1
ATOM 940 C C . VAL A 1 119 ? 6.017 -7.785 2.780 1.00 94.62 119 VAL A C 1
ATOM 942 O O . VAL A 1 119 ? 6.803 -7.195 2.036 1.00 94.62 119 VAL A O 1
ATOM 945 N N . PHE A 1 120 ? 6.015 -7.629 4.103 1.00 92.19 120 PHE A N 1
ATOM 946 C CA . PHE A 1 120 ? 6.939 -6.746 4.815 1.00 92.19 120 PHE A CA 1
ATOM 947 C C . PHE A 1 120 ? 8.336 -7.34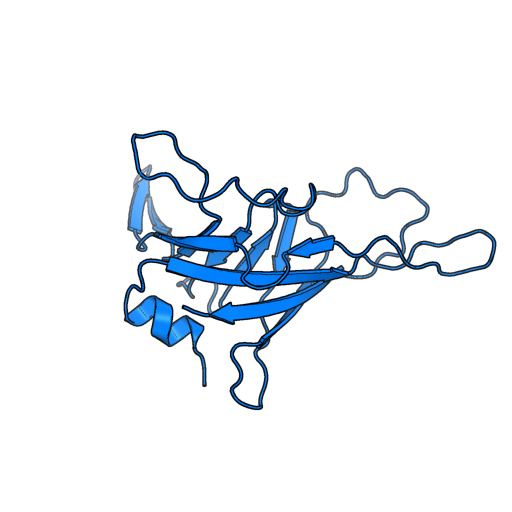5 4.957 1.00 92.19 120 PHE A C 1
ATOM 949 O O . PHE A 1 120 ? 8.501 -8.562 5.064 1.00 92.19 120 PHE A O 1
ATOM 956 N N . SER A 1 121 ? 9.334 -6.463 4.997 1.00 91.81 121 SER A N 1
ATOM 957 C CA . SER A 1 121 ? 10.727 -6.832 5.210 1.00 91.81 121 SER A CA 1
ATOM 958 C C . SER A 1 121 ? 10.920 -7.588 6.528 1.00 91.81 121 SER A C 1
ATOM 960 O O . SER A 1 121 ? 10.390 -7.215 7.579 1.00 91.81 121 SER A O 1
ATOM 962 N N . SER A 1 122 ? 11.714 -8.660 6.485 1.00 89.88 122 SER A N 1
ATOM 963 C CA . SER A 1 122 ? 12.006 -9.496 7.654 1.00 89.88 122 SER A CA 1
ATOM 964 C C . SER A 1 122 ? 12.974 -8.843 8.642 1.00 89.88 122 SER A C 1
ATOM 966 O O . SER A 1 122 ? 13.038 -9.266 9.793 1.00 89.88 122 SER A O 1
ATOM 968 N N . ASP A 1 123 ? 13.723 -7.827 8.207 1.00 89.69 123 ASP A N 1
ATOM 969 C CA . ASP A 1 123 ? 14.668 -7.073 9.044 1.00 89.69 123 ASP A CA 1
ATOM 970 C C 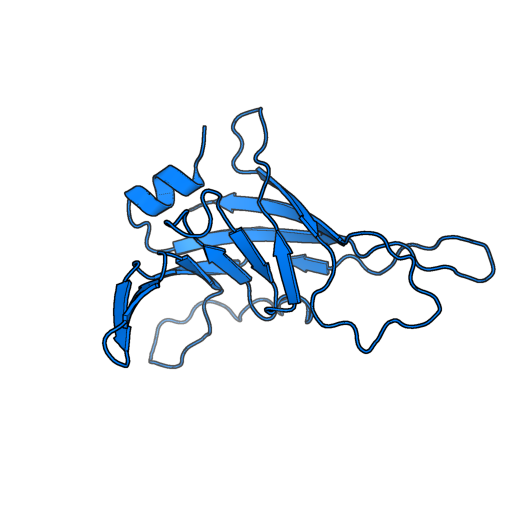. ASP A 1 123 ? 13.983 -6.080 9.999 1.00 89.69 123 ASP A C 1
ATOM 972 O O . ASP A 1 123 ? 14.638 -5.470 10.841 1.00 89.69 123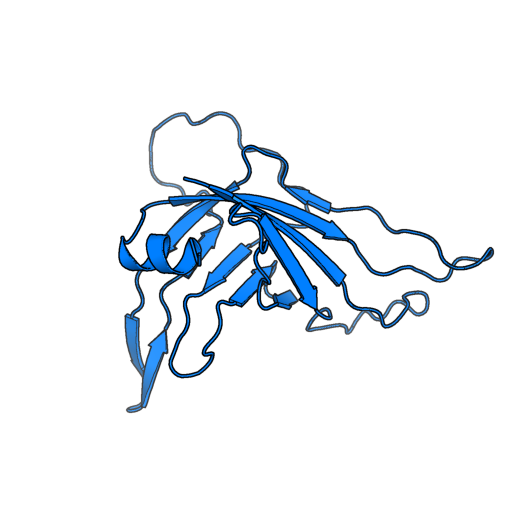 ASP A O 1
ATOM 976 N N . GLY A 1 124 ? 12.659 -5.939 9.897 1.00 83.88 124 GLY A N 1
ATOM 977 C CA . GLY A 1 124 ? 11.878 -5.030 10.721 1.00 83.88 124 GLY A CA 1
ATOM 978 C C . GLY A 1 124 ? 11.808 -3.603 10.186 1.00 83.88 124 GLY A C 1
ATOM 979 O O . GLY A 1 124 ? 11.120 -2.800 10.805 1.00 83.88 124 GLY A O 1
ATOM 980 N N . ALA A 1 125 ? 12.423 -3.273 9.049 1.00 88.69 125 ALA A N 1
ATOM 981 C CA . ALA A 1 125 ? 12.157 -2.006 8.375 1.00 88.69 125 ALA A CA 1
ATOM 982 C C . ALA A 1 125 ? 10.703 -1.975 7.855 1.00 88.69 125 ALA A C 1
ATOM 984 O O . ALA A 1 125 ? 10.186 -3.010 7.420 1.00 88.69 125 ALA A O 1
ATOM 985 N N . PRO A 1 126 ? 10.024 -0.812 7.822 1.00 91.25 126 PRO A N 1
ATOM 986 C CA . PRO A 1 126 ? 8.663 -0.697 7.291 1.00 91.25 126 PRO A CA 1
ATOM 987 C C . PRO A 1 126 ? 8.638 -0.667 5.747 1.00 91.25 126 PRO A C 1
ATOM 989 O O . PRO A 1 126 ? 7.822 0.015 5.125 1.00 91.25 126 PRO A O 1
ATOM 992 N N . GLY A 1 127 ? 9.551 -1.418 5.125 1.00 94.19 127 GLY A N 1
ATOM 993 C CA . GLY A 1 127 ? 9.577 -1.694 3.697 1.00 94.19 127 GLY A CA 1
ATOM 994 C C . GLY A 1 127 ? 8.709 -2.902 3.353 1.00 94.19 127 GLY A C 1
ATOM 995 O O . GLY A 1 127 ? 8.583 -3.835 4.150 1.00 94.19 127 GLY A O 1
ATOM 996 N N . PHE A 1 128 ? 8.120 -2.901 2.163 1.00 95.38 128 PHE A N 1
ATOM 997 C CA . PHE A 1 128 ? 7.289 -3.995 1.674 1.00 95.38 128 PHE A CA 1
ATOM 998 C C . PHE A 1 128 ? 7.501 -4.265 0.186 1.00 95.38 128 PHE A C 1
ATOM 1000 O O . PHE A 1 128 ? 7.987 -3.418 -0.566 1.00 95.38 128 PHE A O 1
ATOM 1007 N N . SER A 1 129 ? 7.072 -5.448 -0.242 1.00 97.31 129 SER A N 1
ATOM 1008 C CA . SER A 1 129 ? 6.910 -5.810 -1.648 1.00 97.31 129 SER A CA 1
ATOM 1009 C C . SER A 1 129 ? 5.549 -6.459 -1.892 1.00 97.31 129 SER A C 1
ATOM 1011 O O . SER A 1 129 ? 4.909 -6.940 -0.960 1.00 97.31 129 SER A O 1
ATOM 1013 N N . GLY A 1 130 ? 5.084 -6.470 -3.133 1.00 97.25 130 GLY A N 1
ATOM 1014 C CA . GLY A 1 130 ? 3.839 -7.116 -3.526 1.00 97.25 130 GLY A CA 1
ATOM 1015 C C . GLY A 1 130 ? 3.804 -7.384 -5.021 1.00 97.25 130 GLY A C 1
ATOM 1016 O O . GLY A 1 130 ? 4.536 -6.762 -5.788 1.00 97.25 130 GLY A O 1
ATOM 1017 N N . THR A 1 131 ? 2.963 -8.323 -5.443 1.00 97.56 131 THR A N 1
ATOM 1018 C CA . THR A 1 131 ? 2.750 -8.612 -6.865 1.00 97.56 131 THR A CA 1
ATOM 1019 C C . THR A 1 131 ? 1.270 -8.811 -7.142 1.00 97.56 131 THR A C 1
ATOM 1021 O O . THR A 1 131 ? 0.540 -9.299 -6.278 1.00 97.56 131 THR A O 1
ATOM 1024 N N . CYS A 1 132 ? 0.812 -8.410 -8.325 1.00 95.56 132 CYS A N 1
ATOM 1025 C CA . CYS A 1 132 ? -0.553 -8.675 -8.776 1.00 95.56 132 CYS A CA 1
ATOM 1026 C C . CYS A 1 132 ? -0.673 -8.578 -10.295 1.00 95.56 132 CYS A C 1
ATOM 1028 O O . CYS A 1 132 ? 0.197 -8.035 -10.974 1.00 95.56 132 CYS A O 1
ATOM 1030 N N . PHE A 1 133 ? -1.770 -9.107 -10.822 1.00 92.69 133 PHE A N 1
ATOM 1031 C CA . PHE A 1 133 ?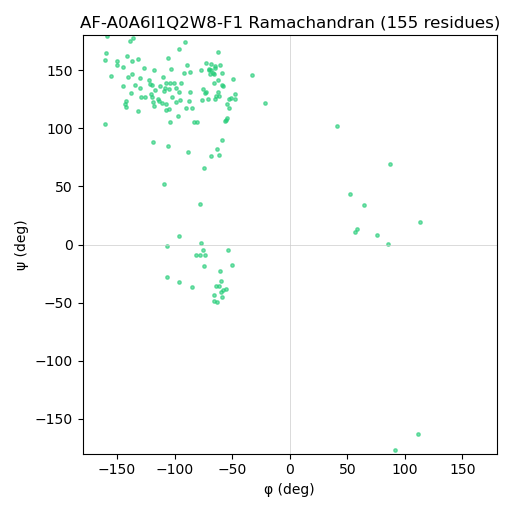 -2.210 -8.817 -12.181 1.00 92.69 133 PHE A CA 1
ATOM 1032 C C . PHE A 1 133 ? -3.119 -7.586 -12.171 1.00 92.69 133 PHE A C 1
ATOM 1034 O O . PHE A 1 133 ? -3.748 -7.282 -11.158 1.00 92.69 133 PHE A O 1
ATOM 1041 N N . GLU A 1 134 ? -3.185 -6.891 -13.300 1.00 87.38 134 GLU A N 1
ATOM 1042 C CA . GLU A 1 134 ? -4.126 -5.793 -13.511 1.00 87.38 134 GLU A CA 1
ATOM 1043 C C . GLU A 1 134 ? -5.557 -6.346 -13.638 1.00 87.38 134 GLU A C 1
ATOM 1045 O O . GLU A 1 134 ? -5.836 -7.222 -14.462 1.00 87.38 134 GLU A O 1
ATOM 1050 N N . PHE A 1 135 ? -6.471 -5.845 -12.813 1.00 73.88 135 PHE A N 1
ATOM 1051 C CA . PHE A 1 135 ? -7.897 -6.137 -12.874 1.00 73.88 135 PHE A CA 1
ATOM 1052 C C . PHE A 1 135 ? -8.557 -5.190 -13.887 1.00 73.88 135 PHE A C 1
ATOM 1054 O O . PHE A 1 135 ? -8.563 -3.981 -13.691 1.00 73.88 135 PHE A O 1
ATOM 1061 N N . GLY A 1 136 ? -9.141 -5.737 -14.962 1.00 61.56 136 GLY A N 1
ATOM 1062 C CA . GLY A 1 136 ? -9.902 -4.949 -15.951 1.00 61.56 136 GLY A CA 1
ATOM 1063 C C . GLY A 1 136 ? -9.295 -4.847 -17.356 1.00 61.56 136 GLY A C 1
ATOM 1064 O O . GLY A 1 136 ? -9.673 -3.966 -18.123 1.00 61.56 136 GLY A O 1
ATOM 1065 N N . GLY A 1 137 ? -8.384 -5.749 -17.727 1.00 52.09 137 GLY A N 1
ATOM 1066 C CA . GLY A 1 137 ? -7.729 -5.750 -19.036 1.00 52.09 137 GLY A CA 1
ATOM 1067 C C . GLY A 1 137 ? -8.637 -6.082 -20.230 1.00 52.09 137 GLY A C 1
ATOM 1068 O O . GLY A 1 137 ? -8.496 -7.147 -20.820 1.00 52.09 137 GLY A O 1
ATOM 1069 N N . GLU A 1 138 ? -9.487 -5.152 -20.680 1.00 47.00 138 GLU A N 1
ATOM 1070 C CA . GLU A 1 138 ? -9.924 -5.136 -22.094 1.00 47.00 138 GLU A CA 1
ATOM 1071 C C . GLU A 1 138 ? -8.804 -4.649 -23.032 1.00 47.00 138 GLU A C 1
ATOM 1073 O O . GLU A 1 138 ? -8.886 -4.785 -24.249 1.00 47.00 138 GLU A O 1
ATOM 1078 N N . SER A 1 139 ? -7.703 -4.139 -22.477 1.00 45.97 139 SER A N 1
ATOM 1079 C CA . SER A 1 139 ? -6.522 -3.720 -23.230 1.00 45.97 139 SER A CA 1
ATOM 1080 C C . SER A 1 139 ? -5.346 -4.666 -23.011 1.00 45.97 139 SER A C 1
ATOM 1082 O O . SER A 1 139 ? -4.239 -4.219 -22.722 1.00 45.97 139 SER A O 1
ATOM 1084 N N . ALA A 1 140 ? -5.547 -5.974 -23.193 1.00 49.03 140 ALA A N 1
ATOM 1085 C CA . ALA A 1 140 ? -4.428 -6.864 -23.489 1.00 49.03 140 ALA A CA 1
ATOM 1086 C C . ALA A 1 140 ? -3.833 -6.438 -24.843 1.00 49.03 140 ALA A C 1
ATOM 1088 O O . ALA A 1 140 ? -4.168 -6.974 -25.902 1.00 49.03 140 ALA A O 1
ATOM 1089 N N . ARG A 1 141 ? -2.972 -5.412 -24.828 1.00 55.22 141 ARG A N 1
ATOM 1090 C CA . ARG A 1 141 ? -2.124 -5.072 -25.967 1.00 55.22 141 ARG A CA 1
ATOM 1091 C C . ARG A 1 141 ? -1.363 -6.349 -26.297 1.00 55.22 141 ARG A C 1
ATOM 1093 O O . ARG A 1 141 ? -0.643 -6.862 -25.446 1.00 55.22 141 ARG A O 1
ATOM 1100 N N . GLN A 1 142 ? -1.522 -6.852 -27.519 1.00 55.28 142 GLN A N 1
ATOM 1101 C CA . GLN A 1 142 ? -1.016 -8.151 -27.994 1.00 55.28 142 GLN A CA 1
ATOM 1102 C C . GLN A 1 142 ? 0.503 -8.386 -27.795 1.00 55.28 142 GLN A C 1
ATOM 1104 O O . GLN A 1 142 ? 0.983 -9.481 -28.062 1.00 55.28 142 GLN A O 1
ATOM 1109 N N . ALA A 1 143 ? 1.258 -7.393 -27.311 1.00 60.56 143 ALA A N 1
ATOM 1110 C CA . ALA A 1 143 ? 2.696 -7.446 -27.048 1.00 60.56 143 ALA A CA 1
ATOM 1111 C C . ALA A 1 143 ? 3.094 -7.517 -25.553 1.00 60.56 143 ALA A C 1
ATOM 1113 O O . ALA A 1 143 ? 4.288 -7.559 -25.254 1.00 60.56 143 ALA A O 1
ATOM 1114 N N . GLN A 1 144 ? 2.154 -7.504 -24.599 1.00 67.19 144 GLN A N 1
ATOM 1115 C CA . GLN A 1 144 ? 2.481 -7.620 -23.168 1.00 67.19 144 GLN A CA 1
ATOM 1116 C C . GLN A 1 144 ? 2.568 -9.086 -22.730 1.00 67.19 144 GLN A C 1
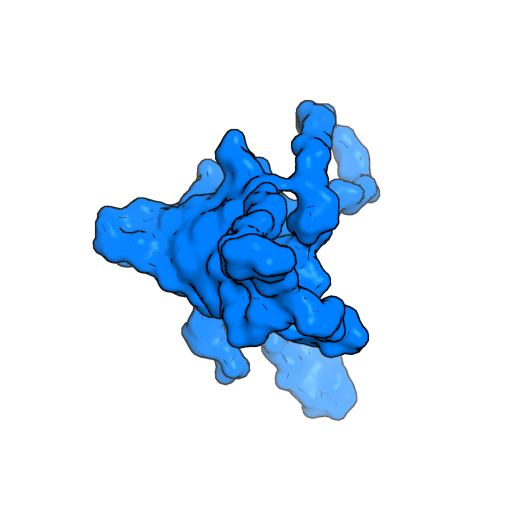ATOM 1118 O O . GLN A 1 144 ? 1.673 -9.886 -23.004 1.00 67.19 144 GLN A O 1
ATOM 1123 N N . MET A 1 145 ? 3.651 -9.443 -22.029 1.00 74.19 145 MET A N 1
ATOM 1124 C CA . MET A 1 145 ? 3.731 -10.743 -21.367 1.00 74.19 145 MET A CA 1
ATOM 1125 C C . MET A 1 145 ? 2.687 -10.810 -20.247 1.00 74.19 145 MET A C 1
ATOM 1127 O O . MET A 1 145 ? 2.526 -9.852 -19.494 1.00 74.19 145 MET A O 1
ATOM 1131 N N . GLN A 1 146 ? 2.019 -11.958 -20.104 1.00 83.12 146 GLN A N 1
ATOM 1132 C CA . GLN A 1 146 ? 1.085 -12.244 -19.006 1.00 83.12 146 GLN A CA 1
ATOM 1133 C C . GLN A 1 146 ? 1.857 -12.515 -17.705 1.00 83.12 146 GLN A C 1
ATOM 1135 O O . GLN A 1 146 ? 1.894 -13.633 -17.194 1.00 83.12 146 GLN A O 1
ATOM 1140 N N . LEU A 1 147 ? 2.539 -11.487 -17.208 1.00 88.38 147 LEU A N 1
ATOM 1141 C CA . LEU A 1 147 ? 3.322 -11.501 -15.979 1.00 88.38 147 LEU A CA 1
ATOM 1142 C C . LEU A 1 147 ? 2.735 -10.487 -14.991 1.00 88.38 147 LEU A C 1
ATOM 1144 O O . LEU A 1 147 ? 2.176 -9.473 -15.416 1.00 88.38 147 LEU A O 1
ATOM 1148 N N . PRO A 1 148 ? 2.858 -10.737 -13.678 1.00 92.81 148 PRO A N 1
ATOM 1149 C CA . PRO A 1 148 ? 2.364 -9.806 -12.686 1.00 92.81 148 PRO A CA 1
ATOM 1150 C C . PRO A 1 148 ? 3.215 -8.534 -12.659 1.00 92.81 148 PRO A C 1
ATOM 1152 O O . PRO A 1 148 ? 4.427 -8.547 -12.888 1.00 92.81 148 PRO A O 1
ATOM 1155 N N . TRP A 1 149 ? 2.569 -7.437 -12.294 1.00 95.69 149 TRP A N 1
ATOM 1156 C CA . TRP A 1 149 ? 3.234 -6.238 -11.821 1.00 95.69 149 TRP A CA 1
ATOM 1157 C C . TRP A 1 149 ? 3.919 -6.512 -10.487 1.00 95.69 149 TRP A C 1
ATOM 1159 O O . TRP A 1 149 ? 3.419 -7.289 -9.670 1.00 95.69 149 TRP A O 1
ATOM 1169 N N . THR A 1 150 ? 5.042 -5.839 -10.249 1.00 97.69 150 THR A N 1
ATOM 1170 C CA . THR A 1 150 ? 5.722 -5.846 -8.949 1.00 97.69 150 THR A CA 1
ATOM 1171 C C . THR A 1 150 ? 5.651 -4.463 -8.323 1.00 97.69 150 THR A C 1
ATOM 1173 O O . THR A 1 150 ? 5.887 -3.461 -8.987 1.00 97.69 150 THR A O 1
ATOM 1176 N N . PHE A 1 151 ? 5.359 -4.409 -7.032 1.00 97.81 151 PHE A N 1
ATOM 1177 C CA . PHE A 1 151 ? 5.333 -3.196 -6.230 1.00 97.81 151 PHE A CA 1
ATOM 1178 C C . PHE A 1 151 ? 6.348 -3.333 -5.104 1.00 97.81 151 PHE A C 1
ATOM 1180 O O . PHE A 1 151 ? 6.446 -4.387 -4.477 1.00 97.81 151 PHE A O 1
ATOM 1187 N N . GLN A 1 152 ? 7.104 -2.275 -4.842 1.00 97.50 152 GLN A N 1
ATOM 1188 C CA . GLN A 1 152 ? 8.005 -2.179 -3.695 1.00 97.50 152 GLN A CA 1
ATOM 1189 C C . GLN A 1 152 ? 7.814 -0.821 -3.047 1.00 97.50 152 GLN A C 1
ATOM 1191 O O . GLN A 1 152 ? 7.698 0.177 -3.753 1.00 97.50 152 GLN A O 1
ATOM 1196 N N . GLY A 1 153 ? 7.771 -0.754 -1.725 1.00 95.50 153 GLY A N 1
ATOM 1197 C CA . GLY A 1 153 ? 7.496 0.506 -1.053 1.00 95.50 153 GLY A CA 1
ATOM 1198 C C . GLY A 1 153 ? 7.973 0.556 0.381 1.00 95.50 153 GLY A C 1
ATOM 1199 O O . GLY A 1 153 ? 8.553 -0.392 0.906 1.00 95.50 153 GLY A O 1
ATOM 1200 N N . TYR A 1 154 ? 7.740 1.709 0.990 1.00 94.56 154 TYR A N 1
ATOM 1201 C CA . TYR A 1 154 ? 8.145 2.050 2.342 1.00 94.56 154 TYR A CA 1
ATOM 1202 C C . TYR A 1 154 ? 7.073 2.929 2.985 1.00 94.56 154 TYR A C 1
ATOM 1204 O O . TYR A 1 154 ? 6.553 3.841 2.335 1.00 94.56 154 TYR A O 1
ATOM 1212 N N . ILE A 1 155 ? 6.745 2.644 4.245 1.00 93.06 155 ILE A N 1
ATOM 1213 C CA . ILE A 1 155 ? 5.727 3.361 5.018 1.00 93.06 155 ILE A CA 1
ATOM 1214 C C . ILE A 1 155 ? 6.389 4.035 6.222 1.00 93.06 155 ILE A C 1
ATOM 1216 O O . ILE A 1 155 ? 7.146 3.400 6.954 1.00 93.06 155 ILE A O 1
ATOM 1220 N N . SER A 1 156 ? 6.074 5.303 6.463 1.00 90.62 156 SER A N 1
ATOM 1221 C CA . SER A 1 156 ? 6.493 6.032 7.666 1.00 90.62 156 SER A CA 1
ATOM 1222 C C . SER A 1 156 ? 5.377 6.913 8.224 1.00 90.62 156 SER A C 1
ATOM 1224 O O . SER A 1 156 ? 4.300 7.009 7.636 1.00 90.62 156 SER A O 1
ATOM 1226 N N . ILE A 1 157 ? 5.642 7.529 9.377 1.00 83.94 157 ILE A N 1
ATOM 1227 C CA . ILE A 1 157 ? 4.824 8.582 9.995 1.00 83.94 157 ILE A CA 1
ATOM 1228 C C . ILE A 1 157 ? 5.466 9.931 9.682 1.00 83.94 157 ILE A C 1
ATOM 1230 O O . ILE A 1 157 ? 6.718 9.983 9.712 1.00 83.94 157 ILE A O 1
#

Solvent-accessible surface area (backbone atoms only — not comparable to full-atom values): 9108 Å² total; per-residue (Å²): 118,65,62,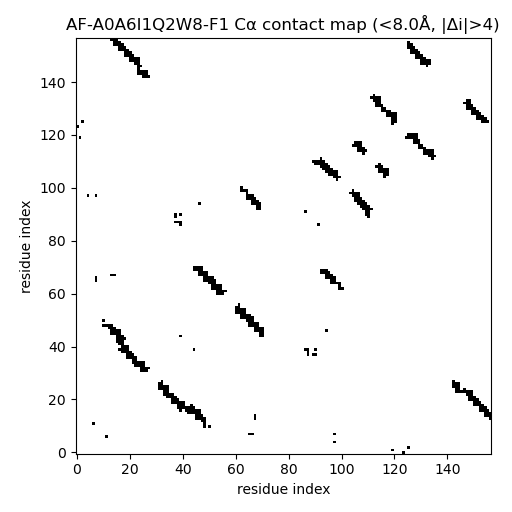66,61,51,41,62,75,68,60,46,66,51,35,26,39,21,37,38,39,39,58,37,45,28,61,48,99,92,39,82,38,85,56,82,71,46,56,38,63,81,82,34,48,56,23,36,56,43,81,53,49,77,47,77,57,95,93,40,82,44,79,44,55,29,30,31,35,50,60,69,90,71,90,74,85,89,74,98,68,76,83,75,73,82,58,41,88,76,68,76,38,41,35,40,35,47,52,40,98,89,42,84,52,51,38,38,34,36,61,86,32,34,59,27,55,67,48,64,43,88,88,54,54,60,33,33,35,33,55,30,58,74,57,80,68,87,72,72,54,95,46,58,51,100,52,52,33,40,37,40,35,37,56,47,119

Nearest PDB structures (foldseek):
  8pdt-assembly1_A  TM=1.360E-01  e=2.044E+00  Paradendryphiella salina
  8qli-assembly1_A  TM=1.568E-01  e=3.441E+00  Paradendryphiella salina
  8r43-assembly1_A  TM=1.360E-01  e=2.794E+00  Paradendryphiella salina
  8p6o-assembly1_A  TM=1.705E-01  e=3.441E+00  Paradendryphiella salina
  4i4j-assembly1_B  TM=3.542E-01  e=9.745E+00  Streptomyces globisporus

Radius of gyration: 17.46 Å; Cα contacts (8 Å, |Δi|>4): 306; chains: 1; bounding box: 46×40×49 Å

Sequence (157 aa):
MNWLAEFFSQKTASLALSMWAYPPLILGPEGPAPQQIHTLPYPGATLVFTPGERVERGGLEYEIPARFDLGRASGTRGIDVDPPFQTSQFFRSVTIFAPSRYNRDFLITVNDEFAFVPVFSSDGAPGFSGTCFEFGGESARQAQMQLPWTFQGYISI

Secondary structure (DSSP, 8-state):
--HHHHHHHHT-SEEEEEEEEEPPPEEETTEEEPPPPEEEEEEEEEEEEE--EEEEETTEEEEE--EEEE------------------TT-S-EEEEPP-SS-SS-EEEETTTEEE--EE-TTS-SEEEEEEPPTT-S---TTB-S--EEEEEEEE-

Foldseek 3Di:
DQVVVVCLVVQPFKKFKWKKKFAAWWQDPVGTDGDDIFTQHPVHFIWGWDQWDWDADPNDIDTGFIKTKRDDPPDDDDDDDDDDPPRRPQQPIWMWGDADPVHNAIWIDGPVQWIWGWDADPVPFQKTKTWDATDPPPPPPVGGDPGIMIMIMHMGD